Protein AF-A0A1Z9EEB7-F1 (afdb_monomer_lite)

Sequence (178 aa):
MGKLNIPVIPPEELAKLELSEYARPRIEQTQQFAPYGLPSNLDAWDGYPAARERLFAMLSAHATNPISLAGDTHNGWAFNLTNQKGEAVGVEWGTPGVSSPGLENYVPLLPEQMQALLKGASPELVACDTAQRGWTHVTLTPKAATAQWRFVSSVTEPTYQTSAGEPLVSQRNARALG

Secondary structure (DSSP, 8-state):
----BPPPPPHHHHTT----TTHHHHHHHHHHHGGGT-BS-TTSGGG-HHHHHHHHHHHHHH-SS-EEEE-SSSSEEEEEEE-TTS-EEEEEEEPPPSSS--GGGTS---HHHHHHHHHHH-TTEEEEESS-EEEEEEEE-SSEEEEEEEEES-SSSSS--EEE---EEEETTT-S--

Structure (mmCIF, N/CA/C/O backbone):
data_AF-A0A1Z9EEB7-F1
#
_entry.id   AF-A0A1Z9EEB7-F1
#
loop_
_atom_site.group_PDB
_atom_site.id
_atom_site.type_symbol
_atom_site.label_atom_id
_atom_site.label_alt_id
_atom_site.label_comp_id
_atom_site.label_asym_id
_atom_site.label_entity_id
_atom_site.label_seq_id
_atom_site.pdbx_PDB_ins_code
_atom_site.Cartn_x
_atom_site.Cartn_y
_atom_site.Cartn_z
_atom_site.occupancy
_atom_site.B_iso_or_equiv
_atom_site.auth_seq_id
_atom_site.auth_comp_id
_atom_site.auth_asym_id
_atom_site.auth_atom_id
_atom_site.pdbx_PDB_model_num
ATOM 1 N N . MET A 1 1 ? 0.208 -6.322 6.176 1.00 81.88 1 MET A N 1
ATOM 2 C CA . MET A 1 1 ? -0.975 -6.975 6.775 1.00 81.88 1 MET A CA 1
ATOM 3 C C . MET A 1 1 ? -2.195 -6.899 5.878 1.00 81.88 1 MET A C 1
ATOM 5 O O . MET A 1 1 ? -3.100 -7.696 6.104 1.00 81.88 1 MET A O 1
ATOM 9 N N . GLY A 1 2 ? -2.252 -6.035 4.870 1.00 93.88 2 GLY A N 1
ATOM 10 C CA . GLY A 1 2 ? -3.145 -6.243 3.738 1.00 93.88 2 GLY A CA 1
ATOM 11 C C . GLY A 1 2 ? -2.728 -7.466 2.932 1.00 93.88 2 GLY A C 1
ATOM 12 O O . GLY A 1 2 ? -1.558 -7.853 2.978 1.00 93.88 2 GLY A O 1
ATOM 13 N N . LYS A 1 3 ? -3.691 -8.078 2.245 1.00 95.69 3 LYS A N 1
ATOM 14 C CA . LYS A 1 3 ? -3.413 -9.124 1.257 1.00 95.69 3 LYS A CA 1
ATOM 15 C C . LYS A 1 3 ? -3.134 -8.490 -0.094 1.00 95.69 3 LYS A C 1
ATOM 17 O O . LYS A 1 3 ? -4.020 -7.822 -0.635 1.00 95.69 3 LYS A O 1
ATOM 22 N N . LEU A 1 4 ? -1.938 -8.713 -0.630 1.00 97.00 4 LEU A N 1
ATOM 23 C CA . LEU A 1 4 ? -1.597 -8.316 -1.990 1.00 97.00 4 LEU A CA 1
ATOM 24 C C . LEU A 1 4 ? -1.460 -9.568 -2.856 1.00 97.00 4 LEU A C 1
ATOM 26 O O . LEU A 1 4 ? -0.567 -10.392 -2.665 1.00 97.00 4 LEU A O 1
ATOM 30 N N . ASN A 1 5 ? -2.368 -9.712 -3.813 1.00 97.38 5 ASN A N 1
ATOM 31 C CA . ASN A 1 5 ? -2.369 -10.834 -4.737 1.00 97.38 5 ASN A CA 1
ATOM 32 C C . ASN A 1 5 ? -1.617 -10.480 -6.013 1.00 97.38 5 ASN A C 1
ATOM 34 O O . ASN A 1 5 ? -1.536 -9.317 -6.414 1.00 97.38 5 ASN A O 1
ATOM 38 N N . ILE A 1 6 ? -1.110 -11.510 -6.683 1.00 97.12 6 ILE A N 1
ATOM 39 C CA . ILE A 1 6 ? -0.495 -11.360 -7.996 1.00 97.12 6 ILE A CA 1
ATOM 40 C C . ILE A 1 6 ? -1.563 -10.879 -8.995 1.00 97.12 6 ILE A C 1
ATOM 42 O O . ILE A 1 6 ? -2.542 -11.595 -9.222 1.00 97.12 6 ILE A O 1
ATOM 46 N N . PRO A 1 7 ? -1.390 -9.708 -9.633 1.00 97.12 7 PRO A N 1
ATOM 47 C CA . PRO A 1 7 ? -2.295 -9.277 -10.682 1.00 97.12 7 PRO A CA 1
ATOM 48 C C . PRO A 1 7 ? -2.075 -10.074 -11.968 1.00 97.12 7 PRO A C 1
ATOM 50 O O . PRO A 1 7 ? -0.937 -10.355 -12.351 1.00 97.12 7 PRO A O 1
ATOM 53 N N . VAL A 1 8 ? -3.164 -10.369 -12.677 1.00 97.12 8 VAL A N 1
ATOM 54 C CA . VAL A 1 8 ? -3.098 -10.861 -14.057 1.00 97.12 8 VAL A CA 1
ATOM 55 C C . VAL A 1 8 ? -2.808 -9.673 -14.969 1.00 97.12 8 VAL A C 1
ATOM 57 O O . VAL A 1 8 ? -3.620 -8.757 -15.071 1.00 97.12 8 VAL A O 1
ATOM 60 N N . ILE A 1 9 ? -1.662 -9.692 -15.639 1.00 96.62 9 ILE A N 1
ATOM 61 C CA . ILE A 1 9 ? -1.332 -8.753 -16.710 1.00 96.62 9 ILE A CA 1
ATOM 62 C C . ILE A 1 9 ? -1.875 -9.355 -18.013 1.00 96.62 9 ILE A C 1
ATOM 64 O O . ILE A 1 9 ? -1.530 -10.498 -18.326 1.00 96.62 9 ILE A O 1
ATOM 68 N N . PRO A 1 10 ? -2.711 -8.632 -18.782 1.00 95.00 10 PRO A N 1
ATOM 69 C CA . PRO A 1 10 ? -3.207 -9.132 -20.059 1.00 95.00 10 PRO A CA 1
ATOM 70 C C . PRO A 1 10 ? -2.047 -9.555 -20.979 1.00 95.00 10 PRO A C 1
ATOM 72 O O . PRO A 1 10 ? -1.066 -8.809 -21.074 1.00 95.00 10 PRO A O 1
ATOM 75 N N . PRO A 1 11 ? -2.111 -10.722 -21.650 1.00 93.19 11 PRO A N 1
ATOM 76 C CA . PRO A 1 11 ? -1.004 -11.225 -22.468 1.00 93.19 11 PRO A CA 1
ATOM 77 C C . PRO A 1 11 ? -0.512 -10.232 -23.528 1.00 93.19 11 PRO A C 1
ATOM 79 O O . PRO A 1 11 ? 0.687 -10.138 -23.780 1.00 93.19 11 PRO A O 1
ATOM 82 N N . GLU A 1 12 ? -1.423 -9.464 -24.122 1.00 93.62 12 GLU A N 1
ATOM 83 C CA . GLU A 1 12 ? -1.127 -8.423 -25.102 1.00 93.62 12 GLU A CA 1
ATOM 84 C C . GLU A 1 12 ? -0.382 -7.222 -24.512 1.00 93.62 12 GLU A C 1
ATOM 86 O O . GLU A 1 12 ? 0.404 -6.599 -25.220 1.00 93.62 12 GLU A O 1
ATOM 91 N N . GLU A 1 13 ? -0.597 -6.900 -23.235 1.00 93.12 13 GLU A N 1
ATOM 92 C CA . GLU A 1 13 ? 0.159 -5.862 -22.531 1.00 93.12 13 GLU A CA 1
ATOM 93 C C . GLU A 1 13 ? 1.512 -6.409 -22.085 1.00 93.12 13 GLU A C 1
ATOM 95 O O . GLU A 1 13 ? 2.535 -5.769 -22.310 1.00 93.12 13 GLU A O 1
ATOM 100 N N . LEU A 1 14 ? 1.544 -7.635 -21.551 1.00 92.81 14 LEU A N 1
ATOM 101 C CA . LEU A 1 14 ? 2.780 -8.306 -21.152 1.00 92.81 14 LEU A CA 1
ATOM 102 C C . LEU A 1 14 ? 3.762 -8.442 -22.325 1.00 92.81 14 LEU A C 1
ATOM 104 O O . LEU A 1 14 ? 4.956 -8.207 -22.154 1.00 92.81 14 LEU A O 1
ATOM 108 N N . ALA A 1 15 ? 3.264 -8.764 -23.522 1.00 92.62 15 ALA A N 1
ATOM 109 C CA . ALA A 1 15 ? 4.073 -8.882 -24.734 1.00 92.62 15 ALA A CA 1
ATOM 110 C C . ALA A 1 15 ? 4.701 -7.553 -25.197 1.00 92.62 15 ALA A C 1
ATOM 112 O O . ALA A 1 15 ? 5.684 -7.581 -25.933 1.00 92.62 15 ALA A O 1
ATOM 113 N N . LYS A 1 16 ? 4.154 -6.403 -24.778 1.00 93.62 16 LYS A N 1
ATOM 114 C CA . LYS A 1 16 ? 4.695 -5.066 -25.085 1.00 93.62 16 LYS A CA 1
ATOM 115 C C . LYS A 1 16 ? 5.763 -4.613 -24.087 1.00 93.62 16 LYS A C 1
ATOM 117 O O . LYS A 1 16 ? 6.400 -3.590 -24.322 1.00 93.62 16 LYS A O 1
ATOM 122 N N . LEU A 1 17 ? 5.934 -5.316 -22.964 1.00 93.50 17 LEU A N 1
ATOM 123 C CA . LEU A 1 17 ? 6.869 -4.904 -21.921 1.00 93.50 17 LEU A CA 1
ATOM 124 C C . LEU A 1 17 ? 8.312 -5.255 -22.290 1.00 93.50 17 LEU A C 1
ATOM 126 O O . LEU A 1 17 ? 8.677 -6.420 -22.476 1.00 93.50 17 LEU A O 1
ATOM 130 N N . GLU A 1 18 ? 9.165 -4.237 -22.272 1.00 93.88 18 GLU A N 1
ATOM 131 C CA . GLU A 1 18 ? 10.616 -4.395 -22.321 1.00 93.88 18 GLU A CA 1
ATOM 132 C C . GLU A 1 18 ? 11.135 -4.798 -20.933 1.00 93.88 18 GLU A C 1
ATOM 134 O O . GLU A 1 18 ? 11.517 -3.970 -20.106 1.00 93.88 18 GLU A O 1
ATOM 139 N N . LEU A 1 19 ? 11.091 -6.101 -20.648 1.00 95.00 19 LEU A N 1
ATOM 140 C CA . LEU A 1 19 ? 11.578 -6.669 -19.391 1.00 95.00 19 LEU A CA 1
ATOM 141 C C . LEU A 1 19 ? 13.080 -6.955 -19.459 1.00 95.00 19 LEU A C 1
ATOM 143 O O . LEU A 1 19 ? 13.558 -7.579 -20.411 1.00 95.00 19 LEU A O 1
ATOM 147 N N . SER A 1 20 ? 13.798 -6.583 -18.395 1.00 95.06 20 SER A N 1
ATOM 148 C CA . SER A 1 20 ? 15.206 -6.949 -18.211 1.00 95.06 20 SER A CA 1
ATOM 149 C C . SER A 1 20 ? 15.391 -8.469 -18.135 1.00 95.06 20 SER A C 1
ATOM 151 O O . SER A 1 20 ? 14.472 -9.202 -17.757 1.00 95.06 20 SER A O 1
ATOM 153 N N . GLU A 1 21 ? 16.607 -8.950 -18.413 1.00 95.06 21 GLU A N 1
ATOM 154 C CA . GLU A 1 21 ? 16.966 -10.372 -18.253 1.00 95.06 21 GLU A CA 1
ATOM 155 C C . GLU A 1 21 ? 16.696 -10.884 -16.830 1.00 95.06 21 GLU A C 1
ATOM 157 O O . GLU A 1 21 ? 16.342 -12.044 -16.629 1.00 95.06 21 GLU A O 1
ATOM 162 N N . TYR A 1 22 ? 16.807 -9.999 -15.835 1.00 92.06 22 TYR A N 1
ATOM 163 C CA . TYR A 1 22 ? 16.484 -10.312 -14.450 1.00 92.06 22 TYR A CA 1
ATOM 164 C C . TYR A 1 22 ? 14.971 -10.455 -14.212 1.00 92.06 22 TYR A C 1
ATOM 166 O O . TYR A 1 22 ? 14.538 -11.384 -13.521 1.00 92.06 22 TYR A O 1
ATOM 174 N N . ALA A 1 23 ? 14.161 -9.536 -14.745 1.00 94.25 23 ALA A N 1
ATOM 175 C CA . ALA A 1 23 ? 12.726 -9.483 -14.476 1.00 94.25 23 ALA A CA 1
ATOM 176 C C . ALA A 1 23 ? 11.938 -10.525 -15.278 1.00 94.25 23 ALA A C 1
ATOM 178 O O . ALA A 1 23 ? 11.058 -11.181 -14.722 1.00 94.25 23 ALA A O 1
ATOM 179 N N . ARG A 1 24 ? 12.276 -10.724 -16.558 1.00 94.38 24 ARG A N 1
ATOM 180 C CA . ARG A 1 24 ? 11.519 -11.566 -17.498 1.00 94.38 24 ARG A CA 1
ATOM 181 C C . ARG A 1 24 ? 11.135 -12.951 -16.954 1.00 94.38 24 ARG A C 1
ATOM 183 O O . ARG A 1 24 ? 9.934 -13.198 -16.848 1.00 94.38 24 ARG A O 1
ATOM 190 N N . PRO A 1 25 ? 12.072 -13.823 -16.525 1.00 94.69 25 PRO A N 1
ATOM 191 C CA . PRO A 1 25 ? 11.707 -15.165 -16.066 1.00 94.69 25 PRO A CA 1
ATOM 192 C C . PRO A 1 25 ? 10.832 -15.140 -14.805 1.00 94.69 25 PRO A C 1
ATOM 194 O O . PRO A 1 25 ? 9.967 -15.995 -14.630 1.00 94.69 25 PRO A O 1
ATOM 197 N N . ARG A 1 26 ? 11.022 -14.141 -13.930 1.00 93.44 26 ARG A N 1
ATOM 198 C CA . ARG A 1 26 ? 10.228 -13.981 -12.703 1.00 93.44 26 ARG A CA 1
ATOM 199 C C . ARG A 1 26 ? 8.804 -13.554 -13.019 1.00 93.44 26 ARG A C 1
ATOM 201 O O . ARG A 1 26 ? 7.877 -14.096 -12.427 1.00 93.44 26 ARG A O 1
ATOM 208 N N . ILE A 1 27 ? 8.624 -12.610 -13.941 1.00 94.44 27 ILE A N 1
ATOM 209 C CA . ILE A 1 27 ? 7.297 -12.144 -14.345 1.00 94.44 27 ILE A CA 1
ATOM 210 C C . ILE A 1 27 ? 6.548 -13.243 -15.088 1.00 94.44 27 ILE A C 1
ATOM 212 O O . ILE A 1 27 ? 5.412 -13.523 -14.727 1.00 94.44 27 ILE A O 1
ATOM 216 N N . GLU A 1 28 ? 7.179 -13.928 -16.041 1.00 92.94 28 GLU A N 1
ATOM 217 C CA . GLU A 1 28 ? 6.556 -15.050 -16.754 1.00 92.94 28 GLU A CA 1
ATOM 218 C C . GLU A 1 28 ? 6.091 -16.145 -15.787 1.00 92.94 28 GLU A C 1
ATOM 220 O O . GLU A 1 28 ? 4.936 -16.568 -15.839 1.00 92.94 28 GLU A O 1
ATOM 225 N N . GLN A 1 29 ? 6.949 -16.547 -14.844 1.00 92.62 29 GLN A N 1
ATOM 226 C CA . GLN A 1 29 ? 6.586 -17.515 -13.810 1.00 92.62 29 GLN A CA 1
ATOM 227 C C . GLN A 1 29 ? 5.448 -16.999 -12.917 1.00 92.62 29 GLN A C 1
ATOM 229 O O . GLN A 1 29 ? 4.484 -17.714 -12.657 1.00 92.62 29 GLN A O 1
ATOM 234 N N . THR A 1 30 ? 5.533 -15.752 -12.459 1.00 94.00 30 THR A N 1
ATOM 235 C CA . THR A 1 30 ? 4.525 -15.143 -11.580 1.00 94.00 30 THR A CA 1
ATOM 236 C C . THR A 1 30 ? 3.161 -15.047 -12.275 1.00 94.00 30 THR A C 1
ATOM 238 O O . THR A 1 30 ? 2.133 -15.327 -11.662 1.00 94.00 30 THR A O 1
ATOM 241 N N . GLN A 1 31 ? 3.129 -14.740 -13.574 1.00 95.75 31 GLN A N 1
ATOM 242 C CA . GLN A 1 31 ? 1.894 -14.649 -14.358 1.00 95.75 31 GLN A CA 1
ATOM 243 C C . GLN A 1 31 ? 1.206 -16.004 -14.575 1.00 95.75 31 GLN A C 1
ATOM 245 O O . GLN A 1 31 ? -0.016 -16.043 -14.690 1.00 95.75 31 GLN A O 1
ATOM 250 N N . GLN A 1 32 ? 1.935 -17.126 -14.532 1.00 94.75 32 GLN A N 1
ATOM 251 C CA . GLN A 1 32 ? 1.316 -18.462 -14.516 1.00 94.75 32 GLN A CA 1
ATOM 252 C C . GLN A 1 32 ? 0.507 -18.715 -13.234 1.00 94.75 32 GLN A C 1
ATOM 254 O O . GLN A 1 32 ? -0.451 -19.489 -13.249 1.00 94.75 32 GLN A O 1
ATOM 259 N N . PHE A 1 33 ? 0.876 -18.059 -12.131 1.00 93.88 33 PHE A N 1
ATOM 260 C CA . PHE A 1 33 ? 0.217 -18.194 -10.833 1.00 93.88 33 PHE A CA 1
ATOM 261 C C . PHE A 1 33 ? -0.905 -17.176 -10.595 1.00 93.88 33 PHE A C 1
ATOM 263 O O . PHE A 1 33 ? -1.775 -17.411 -9.754 1.00 93.88 33 PHE A O 1
ATOM 270 N N . ALA A 1 34 ? -0.919 -16.073 -11.347 1.00 95.00 34 ALA A N 1
ATOM 271 C CA . ALA A 1 34 ? -1.878 -14.984 -11.185 1.00 95.00 34 ALA A CA 1
ATOM 272 C C . ALA A 1 34 ? -3.362 -15.425 -11.220 1.00 95.00 34 ALA A C 1
ATOM 274 O O . ALA A 1 34 ? -4.117 -14.993 -10.346 1.00 95.00 34 ALA A O 1
ATOM 275 N N . PRO A 1 35 ? -3.807 -16.335 -12.119 1.00 94.62 35 PRO A N 1
ATOM 276 C CA . PRO A 1 35 ? -5.212 -16.761 -12.169 1.00 94.62 35 PRO A CA 1
ATOM 277 C C . PRO A 1 35 ? -5.714 -17.481 -10.910 1.00 94.62 35 PRO A C 1
ATOM 279 O O . PRO A 1 35 ? -6.921 -17.604 -10.717 1.00 94.62 35 PRO A O 1
ATOM 282 N N . TYR A 1 36 ? -4.811 -17.961 -10.052 1.00 95.00 36 TYR A N 1
ATOM 283 C CA . TYR A 1 36 ? -5.161 -18.668 -8.819 1.00 95.00 36 TYR A CA 1
ATOM 284 C C . TYR A 1 36 ? -5.334 -17.731 -7.615 1.00 95.00 36 TYR A C 1
ATOM 286 O O . TYR A 1 36 ? -5.617 -18.209 -6.518 1.00 95.00 36 TYR A O 1
ATOM 294 N N . GLY A 1 37 ? -5.151 -16.415 -7.792 1.00 92.56 37 GLY A N 1
ATOM 295 C CA . GLY A 1 37 ? -5.284 -15.435 -6.710 1.00 92.56 37 GLY A CA 1
ATOM 296 C C . GLY A 1 37 ? -4.270 -15.646 -5.586 1.00 92.56 37 GLY A C 1
ATOM 297 O O . GLY A 1 37 ? -4.585 -15.421 -4.418 1.00 92.56 37 GLY A O 1
ATOM 298 N N . LEU A 1 38 ? -3.077 -16.142 -5.929 1.00 94.81 38 LEU A N 1
ATOM 299 C CA . LEU A 1 38 ? -2.018 -16.392 -4.959 1.00 94.81 38 LEU A CA 1
ATOM 300 C C . LEU A 1 38 ? -1.367 -15.080 -4.496 1.00 94.81 38 LEU A C 1
ATOM 302 O O . LEU A 1 38 ? -1.338 -14.105 -5.259 1.00 94.81 38 LEU A O 1
ATOM 306 N N . PRO A 1 39 ? -0.810 -15.050 -3.273 1.00 94.62 39 PRO A N 1
ATOM 307 C CA . PRO A 1 39 ? -0.166 -13.849 -2.774 1.00 94.62 39 PRO A CA 1
ATOM 308 C C . PRO A 1 39 ? 1.121 -13.509 -3.526 1.00 94.62 39 PRO A C 1
ATOM 310 O O . PRO A 1 39 ? 1.859 -14.399 -3.950 1.00 94.62 39 PRO A O 1
ATOM 313 N N . SER A 1 40 ? 1.417 -12.216 -3.655 1.00 93.00 40 SER A N 1
ATOM 314 C CA . SER A 1 40 ? 2.571 -11.730 -4.419 1.00 93.00 40 SER A CA 1
ATOM 315 C C . SER A 1 40 ? 3.882 -11.711 -3.634 1.00 93.00 40 SER A C 1
ATOM 317 O O . SER A 1 40 ? 4.945 -11.629 -4.244 1.00 93.00 40 SER A O 1
ATOM 319 N N . ASN A 1 41 ? 3.835 -11.757 -2.298 1.00 94.12 41 ASN A N 1
ATOM 320 C CA . ASN A 1 41 ? 5.025 -11.722 -1.450 1.00 94.12 41 ASN A CA 1
ATOM 321 C C . ASN A 1 41 ? 4.890 -12.662 -0.240 1.00 94.12 41 ASN A C 1
ATOM 323 O O . ASN A 1 41 ? 4.218 -12.341 0.737 1.00 94.12 41 ASN A O 1
ATOM 327 N N . LEU A 1 42 ? 5.574 -13.807 -0.286 1.00 94.81 42 LEU A N 1
ATOM 328 C CA . LEU A 1 42 ? 5.576 -14.785 0.810 1.00 94.81 42 LEU A CA 1
ATOM 329 C C . LEU A 1 42 ? 6.511 -14.413 1.972 1.00 94.81 42 LEU A C 1
ATOM 331 O O . LEU A 1 42 ? 6.449 -15.050 3.019 1.00 94.81 42 LEU A O 1
ATOM 335 N N . ASP A 1 43 ? 7.357 -13.396 1.808 1.00 96.31 43 ASP A N 1
ATOM 336 C CA . ASP A 1 43 ? 8.159 -12.837 2.902 1.00 96.31 43 ASP A CA 1
ATOM 337 C C . ASP A 1 43 ? 7.345 -11.840 3.753 1.00 96.31 43 ASP A C 1
ATOM 339 O O . ASP A 1 43 ? 7.626 -11.615 4.928 1.00 96.31 43 ASP A O 1
ATOM 343 N N . ALA A 1 44 ? 6.258 -11.296 3.192 1.00 95.88 44 ALA A N 1
ATOM 344 C CA . ALA A 1 44 ? 5.297 -10.468 3.914 1.00 95.88 44 ALA A CA 1
ATOM 345 C C . ALA A 1 44 ? 4.253 -11.310 4.673 1.00 95.88 44 ALA A C 1
ATOM 347 O O . ALA A 1 44 ? 4.237 -12.538 4.633 1.00 95.88 44 ALA A O 1
ATOM 348 N N . TRP A 1 45 ? 3.310 -10.637 5.344 1.00 95.88 45 TRP A N 1
ATOM 349 C CA . TRP A 1 45 ? 2.219 -11.266 6.112 1.00 95.88 45 TRP A CA 1
ATOM 350 C C . TRP A 1 45 ? 1.385 -12.289 5.332 1.00 95.88 45 TRP A C 1
ATOM 352 O O . TRP A 1 45 ? 0.791 -13.180 5.941 1.00 95.88 45 TRP A O 1
ATOM 362 N N . ASP A 1 46 ? 1.355 -12.166 4.011 1.00 93.12 46 ASP A N 1
ATOM 363 C CA . ASP A 1 46 ? 0.717 -13.100 3.095 1.00 93.12 46 ASP A CA 1
ATOM 364 C C . ASP A 1 46 ? 1.308 -14.523 3.152 1.00 93.12 46 ASP A C 1
ATOM 366 O O . ASP A 1 46 ? 0.581 -15.499 2.966 1.00 93.12 46 ASP A O 1
ATOM 370 N N . GLY A 1 47 ? 2.592 -14.670 3.498 1.00 96.06 47 GLY A N 1
ATOM 371 C CA . GLY A 1 47 ? 3.222 -15.970 3.757 1.00 96.06 47 GLY A CA 1
ATOM 372 C C . GLY A 1 47 ? 2.900 -16.572 5.129 1.00 96.06 47 GLY A C 1
ATOM 373 O O . GLY A 1 47 ? 3.184 -17.745 5.374 1.00 96.06 47 GLY A O 1
ATOM 374 N N . TYR A 1 48 ? 2.271 -15.808 6.032 1.00 97.00 48 TYR A N 1
ATOM 375 C CA . TYR A 1 48 ? 2.051 -16.196 7.432 1.00 97.00 48 TYR A CA 1
ATOM 376 C C . TYR A 1 48 ? 0.577 -16.068 7.873 1.00 97.00 48 TYR A C 1
ATOM 378 O O . TYR A 1 48 ? 0.289 -15.472 8.922 1.00 97.00 48 TYR A O 1
ATOM 386 N N . PRO A 1 49 ? -0.391 -16.665 7.147 1.00 95.25 49 PRO A N 1
ATOM 387 C CA . PRO A 1 49 ? -1.820 -16.433 7.376 1.00 95.25 49 PRO A CA 1
ATOM 388 C C . PRO A 1 49 ? -2.285 -16.836 8.783 1.00 95.25 49 PRO A C 1
ATOM 390 O O . PRO A 1 49 ? -3.072 -16.127 9.405 1.00 95.25 49 PRO A O 1
ATOM 393 N N . ALA A 1 50 ? -1.759 -17.929 9.345 1.00 97.19 50 ALA A N 1
ATOM 394 C CA . ALA A 1 50 ? -2.121 -18.357 10.697 1.00 97.19 50 ALA A CA 1
ATOM 395 C C . ALA A 1 50 ? -1.657 -17.362 11.777 1.00 97.19 50 ALA A C 1
ATOM 397 O O . ALA A 1 50 ? -2.345 -17.169 12.779 1.00 97.19 50 ALA A O 1
ATOM 398 N N . ALA A 1 51 ? -0.491 -16.734 11.595 1.00 98.06 51 ALA A N 1
ATOM 399 C CA . ALA A 1 51 ? -0.006 -15.703 12.509 1.00 98.06 51 ALA A CA 1
ATOM 400 C C . ALA A 1 51 ? -0.826 -14.415 12.370 1.00 98.06 51 ALA A C 1
ATOM 402 O O . ALA A 1 51 ? -1.227 -13.843 13.385 1.00 98.06 51 ALA A O 1
ATOM 403 N N . ARG A 1 52 ? -1.135 -14.016 11.126 1.00 97.69 52 ARG A N 1
ATOM 404 C CA . ARG A 1 52 ? -1.990 -12.862 10.811 1.00 97.69 52 ARG A CA 1
ATOM 405 C C . ARG A 1 52 ? -3.342 -12.963 11.512 1.00 97.69 52 ARG A C 1
ATOM 407 O O . ARG A 1 52 ? -3.728 -12.037 12.216 1.00 97.69 52 ARG A O 1
ATOM 414 N N . GLU A 1 53 ? -4.026 -14.102 11.408 1.00 97.75 53 GLU A N 1
ATOM 415 C CA . GLU A 1 53 ? -5.355 -14.259 12.016 1.00 97.75 53 GLU A CA 1
ATOM 416 C C . GLU A 1 53 ? -5.325 -14.270 13.549 1.00 97.75 53 GLU A C 1
ATOM 418 O O . GLU A 1 53 ? -6.215 -13.700 14.182 1.00 97.75 53 GLU A O 1
ATOM 423 N N . ARG A 1 54 ? -4.286 -14.840 14.179 1.00 98.19 54 ARG A N 1
ATOM 424 C CA . ARG A 1 54 ? -4.125 -14.738 15.643 1.00 98.19 54 ARG A CA 1
ATOM 425 C C . ARG A 1 54 ? -3.956 -13.288 16.088 1.00 98.19 54 ARG A C 1
ATOM 427 O O . ARG A 1 54 ? -4.567 -12.876 17.072 1.00 98.19 54 ARG A O 1
ATOM 434 N N . LEU A 1 55 ? -3.163 -12.506 15.356 1.00 98.19 55 LEU A N 1
ATOM 435 C CA . LEU A 1 55 ? -3.012 -11.077 15.620 1.00 98.19 55 LEU A CA 1
ATOM 436 C C . LEU A 1 55 ? -4.335 -10.329 15.399 1.00 98.19 55 LEU A C 1
ATOM 438 O O . LEU A 1 55 ? -4.716 -9.506 16.227 1.00 98.19 55 LEU A O 1
ATOM 442 N N . PHE A 1 56 ? -5.074 -10.648 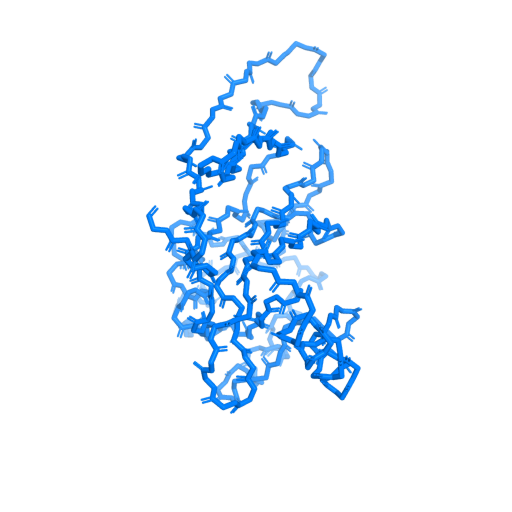14.337 1.00 98.25 56 PHE A N 1
ATOM 443 C CA . PHE A 1 56 ? -6.361 -10.015 14.039 1.00 98.25 56 PHE A CA 1
ATOM 444 C C . PHE A 1 56 ? -7.406 -10.301 15.116 1.00 98.25 56 PHE A C 1
ATOM 446 O O . PHE A 1 56 ? -8.149 -9.393 15.489 1.00 98.25 56 PHE A O 1
ATOM 453 N N . ALA A 1 57 ? -7.435 -11.517 15.666 1.00 98.12 57 ALA A N 1
ATOM 454 C CA . ALA A 1 57 ? -8.292 -11.854 16.798 1.00 98.12 57 ALA A CA 1
ATOM 455 C C . ALA A 1 57 ? -7.964 -10.993 18.031 1.00 98.12 57 ALA A C 1
ATOM 457 O O . ALA A 1 57 ? -8.869 -10.414 18.633 1.00 98.12 57 ALA A O 1
ATOM 458 N N . MET A 1 58 ? -6.675 -10.831 18.357 1.00 98.19 58 MET A N 1
ATOM 459 C CA . MET A 1 58 ? -6.232 -9.976 19.467 1.00 98.19 58 MET A CA 1
ATOM 460 C C . MET A 1 58 ? -6.599 -8.503 19.245 1.00 98.19 58 MET A C 1
ATOM 462 O O . MET A 1 58 ? -7.143 -7.856 20.139 1.00 98.19 58 MET A O 1
ATOM 466 N N . LEU A 1 59 ? -6.348 -7.970 18.047 1.00 97.69 59 LEU A N 1
ATOM 467 C CA . LEU A 1 59 ? -6.698 -6.592 17.700 1.00 97.69 59 LEU A CA 1
ATOM 468 C C . LEU A 1 59 ? -8.210 -6.365 17.766 1.00 97.69 59 LEU A C 1
ATOM 470 O O . LEU A 1 59 ? -8.659 -5.372 18.331 1.00 97.69 59 LEU A O 1
ATOM 474 N N . SER A 1 60 ? -9.000 -7.308 17.254 1.00 95.88 60 SER A N 1
ATOM 475 C CA . SER A 1 60 ? -10.461 -7.209 17.261 1.00 95.88 60 SER A CA 1
ATOM 476 C C . SER A 1 60 ? -11.033 -7.191 18.679 1.00 95.88 60 SER A C 1
ATOM 478 O O . SER A 1 60 ? -11.987 -6.453 18.925 1.00 95.88 60 SER A O 1
ATOM 480 N N . ALA A 1 61 ? -10.438 -7.962 19.596 1.00 96.88 61 ALA A N 1
ATOM 481 C CA . ALA A 1 61 ? -10.866 -8.067 20.989 1.00 96.88 61 ALA A CA 1
ATOM 482 C C . ALA A 1 61 ? -10.441 -6.875 21.861 1.00 96.88 61 ALA A C 1
ATOM 484 O O . ALA A 1 61 ? -11.134 -6.551 22.825 1.00 96.88 61 ALA A O 1
ATOM 485 N N . HIS A 1 62 ? -9.309 -6.232 21.555 1.00 97.06 62 HIS A N 1
ATOM 486 C CA . HIS A 1 62 ? -8.670 -5.298 22.492 1.00 97.06 62 HIS A CA 1
ATOM 487 C C . HIS A 1 62 ? -8.436 -3.885 21.955 1.00 97.06 62 HIS A C 1
ATOM 489 O O . HIS A 1 62 ? -8.177 -2.981 22.747 1.00 97.06 62 HIS A O 1
ATOM 495 N N . ALA A 1 63 ? -8.521 -3.660 20.644 1.00 95.94 63 ALA A N 1
ATOM 496 C CA . ALA A 1 63 ? -8.222 -2.369 20.039 1.00 95.94 63 ALA A CA 1
ATOM 497 C C . ALA A 1 63 ? -9.438 -1.772 19.321 1.00 95.94 63 ALA A C 1
ATOM 499 O O . ALA A 1 63 ? -10.179 -2.444 18.608 1.00 95.94 63 ALA A O 1
ATOM 500 N N . THR A 1 64 ? -9.639 -0.465 19.487 1.00 92.31 64 THR A N 1
ATOM 501 C CA . THR A 1 64 ? -10.777 0.244 18.887 1.00 92.31 64 THR A CA 1
ATOM 502 C C . THR A 1 64 ? -10.559 0.504 17.396 1.00 92.31 64 THR A C 1
ATOM 504 O O . THR A 1 64 ? -11.387 0.101 16.586 1.00 92.31 64 THR A O 1
ATOM 507 N N . ASN A 1 65 ? -9.419 1.111 17.041 1.00 94.75 65 ASN A N 1
ATOM 508 C CA . ASN A 1 65 ? -9.018 1.444 15.670 1.00 94.75 65 ASN A CA 1
ATOM 509 C C . ASN A 1 65 ? -7.567 1.006 15.407 1.00 94.75 65 ASN A C 1
ATOM 511 O O . ASN A 1 65 ? -6.657 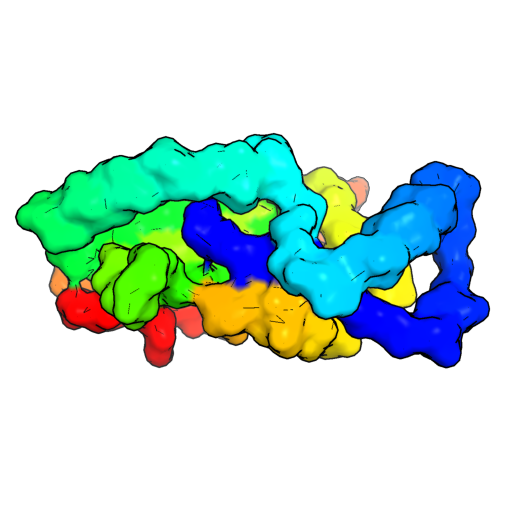1.833 15.492 1.00 94.75 65 ASN A O 1
ATOM 515 N N . PRO A 1 66 ? -7.320 -0.282 15.133 1.00 97.75 66 PRO A N 1
ATOM 516 C CA . PRO A 1 66 ? -5.996 -0.754 14.747 1.00 97.75 66 PRO A CA 1
ATOM 517 C C . PRO A 1 66 ? -5.481 -0.061 13.481 1.00 97.75 66 PRO A C 1
ATOM 519 O O . PRO A 1 66 ? -6.190 0.023 12.476 1.00 97.75 66 PRO A O 1
ATOM 522 N N . ILE A 1 67 ? -4.232 0.399 13.537 1.00 98.12 67 ILE A N 1
ATOM 523 C CA . ILE A 1 67 ? -3.489 0.957 12.405 1.00 98.12 67 ILE A CA 1
ATOM 524 C C . ILE A 1 67 ? -2.167 0.201 12.319 1.00 98.12 67 ILE A C 1
ATOM 526 O O . ILE A 1 67 ? -1.433 0.129 13.306 1.00 98.12 67 ILE A O 1
ATOM 530 N N . SER A 1 68 ? -1.865 -0.353 11.149 1.00 98.31 68 SER A N 1
ATOM 531 C CA . SE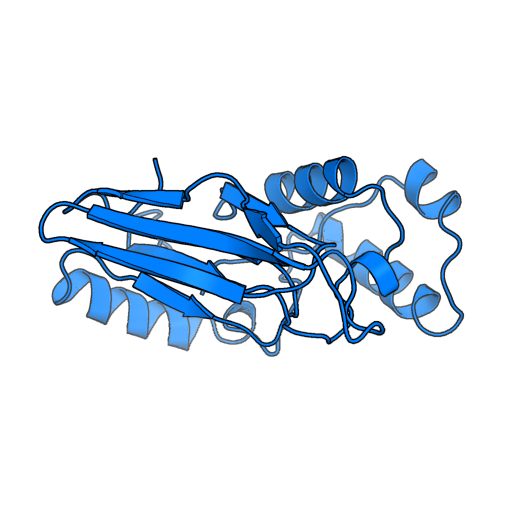R A 1 68 ? -0.564 -0.945 10.844 1.00 98.31 68 SER A CA 1
ATOM 532 C C . SER A 1 68 ? 0.246 0.001 9.962 1.00 98.31 68 SER A C 1
ATOM 534 O O . SER A 1 68 ? -0.271 0.524 8.976 1.00 98.31 68 SER A O 1
ATOM 536 N N . LEU A 1 69 ? 1.504 0.239 10.331 1.00 98.56 69 LEU A N 1
ATOM 537 C CA . LEU A 1 69 ? 2.458 1.004 9.530 1.00 98.56 69 LEU A CA 1
ATOM 538 C C . LEU A 1 69 ? 3.496 0.029 8.979 1.00 98.56 69 LEU A C 1
ATOM 540 O O . LEU A 1 69 ? 4.106 -0.713 9.750 1.00 98.56 69 LEU A O 1
ATOM 544 N N . ALA A 1 70 ? 3.685 0.029 7.664 1.00 98.00 70 ALA A N 1
ATOM 545 C CA . ALA A 1 70 ? 4.554 -0.915 6.970 1.00 98.00 70 ALA A CA 1
ATOM 546 C C . ALA A 1 70 ? 5.534 -0.202 6.027 1.00 98.00 70 ALA A C 1
ATOM 548 O O . ALA A 1 70 ? 5.345 0.961 5.677 1.00 98.00 70 ALA A O 1
ATOM 549 N N . GLY A 1 71 ? 6.577 -0.920 5.612 1.00 96.44 71 GLY A N 1
ATOM 550 C CA . GLY A 1 71 ? 7.588 -0.483 4.646 1.00 96.44 71 GLY A CA 1
ATOM 551 C C . GLY A 1 71 ? 8.084 -1.674 3.827 1.00 96.44 71 GLY A C 1
ATOM 552 O O . GLY A 1 71 ? 7.259 -2.471 3.381 1.00 96.44 71 GLY A O 1
ATOM 553 N N . ASP A 1 72 ? 9.406 -1.803 3.670 1.00 97.00 72 ASP A N 1
ATOM 554 C CA . ASP A 1 72 ? 10.118 -2.908 2.989 1.00 97.00 72 ASP A CA 1
ATOM 555 C C . ASP A 1 72 ? 9.884 -3.008 1.469 1.00 97.00 72 ASP A C 1
ATOM 557 O O . ASP A 1 72 ? 10.815 -2.889 0.685 1.00 97.00 72 ASP A O 1
ATOM 561 N N . THR A 1 73 ? 8.632 -3.081 1.031 1.00 95.81 73 THR A N 1
ATOM 562 C CA . THR A 1 73 ? 8.231 -3.293 -0.377 1.00 95.81 73 THR A CA 1
ATOM 563 C C . THR A 1 73 ? 8.513 -2.128 -1.328 1.00 95.81 73 THR A C 1
ATOM 565 O O . THR A 1 73 ? 8.245 -2.227 -2.521 1.00 95.81 73 THR A O 1
ATOM 568 N N . HIS A 1 74 ? 9.009 -1.004 -0.809 1.00 97.62 74 HIS A N 1
ATOM 569 C CA . HIS A 1 74 ? 9.323 0.194 -1.581 1.00 97.62 74 HIS A CA 1
ATOM 570 C C . HIS A 1 74 ? 8.146 0.754 -2.396 1.00 97.62 74 HIS A C 1
ATOM 572 O O . HIS A 1 74 ? 8.384 1.401 -3.405 1.00 97.62 74 HIS A O 1
ATOM 578 N N . ASN A 1 75 ? 6.890 0.608 -1.992 1.00 97.94 75 ASN A N 1
ATOM 579 C CA . ASN A 1 75 ? 5.756 1.234 -2.683 1.00 97.94 75 ASN A CA 1
ATOM 580 C C . ASN A 1 75 ? 4.721 1.735 -1.669 1.00 97.94 75 ASN A C 1
ATOM 582 O O . ASN A 1 75 ? 4.707 1.307 -0.516 1.00 97.94 75 ASN A O 1
ATOM 586 N N . GLY A 1 76 ? 3.905 2.705 -2.079 1.00 98.25 76 GLY A N 1
ATOM 587 C CA . GLY A 1 76 ? 2.812 3.208 -1.258 1.00 98.25 76 GLY A CA 1
ATOM 588 C C . GLY A 1 76 ? 1.654 2.218 -1.284 1.00 98.25 76 GLY A C 1
ATOM 589 O O . GLY A 1 76 ? 1.179 1.875 -2.365 1.00 98.25 76 GLY A O 1
ATOM 590 N N . TRP A 1 77 ? 1.179 1.785 -0.116 1.00 98.38 77 TRP A N 1
ATOM 591 C CA . TRP A 1 77 ? 0.046 0.862 -0.002 1.00 98.38 77 TRP A CA 1
ATOM 592 C C . TRP A 1 77 ? -0.978 1.334 1.019 1.00 98.38 77 TRP A C 1
ATOM 594 O O . TRP A 1 77 ? -0.614 1.835 2.081 1.00 98.38 77 TRP A O 1
ATOM 604 N N . ALA A 1 78 ? -2.259 1.150 0.726 1.00 98.75 78 ALA A N 1
ATOM 605 C CA . ALA A 1 78 ? -3.339 1.439 1.652 1.00 98.75 78 ALA A CA 1
ATOM 606 C C . ALA A 1 78 ? -4.364 0.309 1.612 1.00 98.75 78 ALA A C 1
ATOM 608 O O . ALA A 1 78 ? -4.945 0.036 0.558 1.00 98.75 78 ALA A O 1
ATOM 609 N N . PHE A 1 79 ? -4.600 -0.325 2.759 1.00 98.69 79 PHE A N 1
ATOM 610 C CA . PHE A 1 79 ? -5.509 -1.463 2.860 1.00 98.69 79 PHE A CA 1
ATOM 611 C C . PHE A 1 79 ? -6.582 -1.263 3.926 1.00 98.69 79 PHE A C 1
ATOM 613 O O . PHE A 1 79 ? -6.304 -0.759 5.017 1.00 98.69 79 PHE A O 1
ATOM 620 N N . ASN A 1 80 ? -7.782 -1.761 3.625 1.00 98.56 80 ASN A N 1
ATOM 621 C CA . ASN A 1 80 ? -8.818 -2.057 4.609 1.00 98.56 80 ASN A CA 1
ATOM 622 C C . ASN A 1 80 ? -8.678 -3.519 5.037 1.00 98.56 80 ASN A C 1
ATOM 624 O O . ASN A 1 80 ? -8.948 -4.433 4.262 1.00 98.56 80 ASN A O 1
ATOM 628 N N . LEU A 1 81 ? -8.228 -3.742 6.270 1.00 98.38 81 LEU A N 1
ATOM 629 C CA . LEU A 1 81 ? -7.883 -5.070 6.765 1.00 98.38 81 LEU A CA 1
ATOM 630 C C . LEU A 1 81 ? -9.136 -5.835 7.176 1.00 98.38 81 LEU A C 1
ATOM 632 O O . LEU A 1 81 ? -9.892 -5.376 8.038 1.00 98.38 81 LEU A O 1
ATOM 636 N N . THR A 1 82 ? -9.301 -7.037 6.625 1.00 97.25 82 THR A N 1
ATOM 637 C CA . THR A 1 82 ? -10.405 -7.933 6.977 1.00 97.25 82 THR A CA 1
ATOM 638 C C . THR A 1 82 ? -9.898 -9.283 7.472 1.00 97.25 82 THR A C 1
ATOM 640 O O . THR A 1 82 ? -8.908 -9.833 6.972 1.00 97.25 82 THR A O 1
ATOM 643 N N . ASN A 1 83 ? -10.561 -9.823 8.495 1.00 95.88 83 ASN A N 1
ATOM 644 C CA . ASN A 1 83 ? -10.304 -11.193 8.937 1.00 95.88 83 ASN A CA 1
ATOM 645 C C . ASN A 1 83 ? -10.913 -12.210 7.959 1.00 95.88 83 ASN A C 1
ATOM 647 O O . ASN A 1 83 ? -11.605 -11.853 7.004 1.00 95.88 83 ASN A O 1
ATOM 651 N N . GLN A 1 84 ? -10.692 -13.502 8.201 1.00 93.75 84 GLN A N 1
ATOM 652 C CA . GLN A 1 84 ? -11.251 -14.567 7.353 1.00 93.75 84 GLN A CA 1
ATOM 653 C C . GLN A 1 84 ? -12.788 -14.587 7.255 1.00 93.75 84 GLN A C 1
ATOM 655 O O . GLN A 1 84 ? -13.323 -15.210 6.342 1.00 93.75 84 GLN A O 1
ATOM 660 N N . LYS A 1 85 ? -13.501 -13.912 8.164 1.00 94.62 85 LYS A N 1
ATOM 661 C CA . LYS A 1 85 ? -14.966 -13.779 8.143 1.00 94.62 85 LYS A CA 1
ATOM 662 C C . LYS A 1 85 ? -15.446 -12.539 7.378 1.00 94.62 85 LYS A C 1
ATOM 664 O O . LYS A 1 85 ? -16.649 -12.320 7.291 1.00 94.62 85 LYS A O 1
ATOM 669 N N . GLY A 1 86 ? -14.529 -11.726 6.846 1.00 94.69 86 GLY A N 1
ATOM 670 C CA . GLY A 1 86 ? -14.844 -10.457 6.186 1.00 94.69 86 GLY A CA 1
ATOM 671 C C . GLY A 1 86 ? -15.138 -9.307 7.155 1.00 94.69 86 GLY A C 1
ATOM 672 O O . GLY A 1 86 ? -15.637 -8.267 6.735 1.00 94.69 86 GLY A O 1
ATOM 673 N N . GLU A 1 87 ? -14.847 -9.466 8.448 1.00 96.06 87 GLU A N 1
ATOM 674 C CA . GLU A 1 87 ? -15.075 -8.422 9.449 1.00 96.06 87 GLU A CA 1
ATOM 675 C C . GLU A 1 87 ? -13.909 -7.424 9.448 1.00 96.06 87 GLU A C 1
ATOM 677 O O . GLU A 1 87 ? -12.739 -7.816 9.377 1.00 96.06 87 GLU A O 1
ATOM 682 N N . ALA A 1 88 ? -14.225 -6.130 9.561 1.00 97.38 88 ALA A N 1
ATOM 683 C CA . ALA A 1 88 ? -13.230 -5.063 9.583 1.00 97.38 88 ALA A CA 1
ATOM 684 C C . ALA A 1 88 ? -12.362 -5.122 10.852 1.00 97.38 88 ALA A C 1
ATOM 686 O O . ALA A 1 88 ? -12.854 -5.054 11.987 1.00 97.38 88 ALA A O 1
ATOM 687 N N . VAL A 1 89 ? -11.048 -5.197 10.648 1.00 98.19 89 VAL A N 1
ATOM 688 C CA . VAL A 1 89 ? -10.045 -5.251 11.717 1.00 98.19 89 VAL A CA 1
ATOM 689 C C . VAL A 1 89 ? -9.403 -3.889 11.924 1.00 98.19 89 VAL A C 1
ATOM 691 O O . VAL A 1 89 ? -9.225 -3.470 13.063 1.00 98.19 89 VAL A O 1
ATOM 694 N N . GLY A 1 90 ? -9.079 -3.177 10.850 1.00 98.25 90 GLY A N 1
ATOM 695 C CA . GLY A 1 90 ? -8.380 -1.901 10.908 1.00 98.25 90 GLY A CA 1
ATOM 696 C C . GLY A 1 90 ? -7.851 -1.497 9.541 1.00 98.25 90 GLY A C 1
ATOM 697 O O . GLY A 1 90 ? -8.289 -2.015 8.517 1.00 98.25 90 GLY A O 1
ATOM 698 N N . VAL A 1 91 ? -6.875 -0.596 9.530 1.00 98.69 91 VAL A N 1
ATOM 699 C CA . VAL A 1 91 ? -6.257 -0.108 8.291 1.00 98.69 91 VAL A CA 1
ATOM 700 C C . VAL A 1 91 ? -4.757 -0.353 8.297 1.00 98.69 91 VAL A C 1
ATOM 702 O O . VAL A 1 91 ? -4.128 -0.427 9.355 1.00 98.69 91 VAL A O 1
ATOM 705 N N . GLU A 1 92 ? -4.172 -0.463 7.112 1.00 98.69 92 GLU A N 1
ATOM 706 C CA . GLU A 1 92 ? -2.723 -0.470 6.935 1.00 98.69 92 GLU A CA 1
ATOM 707 C C . GLU A 1 92 ? -2.283 0.621 5.968 1.00 98.69 92 GLU A C 1
ATOM 709 O O . GLU A 1 92 ? -2.903 0.813 4.921 1.00 98.69 92 GLU A O 1
ATOM 714 N N . TRP A 1 93 ? -1.169 1.270 6.308 1.00 98.75 93 TRP A N 1
ATOM 715 C CA . TRP A 1 93 ? -0.443 2.177 5.432 1.00 98.75 93 TRP A CA 1
ATOM 716 C C . TRP A 1 93 ? 0.992 1.688 5.233 1.00 98.75 93 TRP A C 1
ATOM 718 O O . TRP A 1 93 ? 1.810 1.711 6.154 1.00 98.75 93 TRP A O 1
ATOM 728 N N . GLY A 1 94 ? 1.291 1.251 4.013 1.00 98.19 94 GLY A N 1
ATOM 729 C CA . GLY A 1 94 ? 2.641 0.998 3.530 1.00 98.19 94 GLY A CA 1
ATOM 730 C C . GLY A 1 94 ? 3.275 2.292 3.035 1.00 98.19 94 GLY A C 1
ATOM 731 O O . GLY A 1 94 ? 2.689 3.001 2.211 1.00 98.19 94 GLY A O 1
ATOM 732 N N . THR A 1 95 ? 4.459 2.612 3.551 1.00 98.44 95 THR A N 1
ATOM 733 C CA . THR A 1 95 ? 5.226 3.772 3.105 1.00 98.44 95 THR A CA 1
ATOM 734 C C . THR A 1 95 ? 5.990 3.461 1.822 1.00 98.44 95 THR A C 1
ATOM 736 O O . THR A 1 95 ? 6.585 2.382 1.725 1.00 98.44 95 THR A O 1
ATOM 739 N N . PRO A 1 96 ? 6.062 4.406 0.863 1.00 98.06 96 PRO A N 1
ATOM 740 C CA . PRO A 1 96 ? 7.028 4.296 -0.218 1.00 98.06 96 PRO A CA 1
ATOM 741 C C . PRO A 1 96 ? 8.448 4.228 0.352 1.00 98.06 96 PRO A C 1
ATOM 743 O O . PRO A 1 96 ? 8.717 4.661 1.478 1.00 98.06 96 PRO A O 1
ATOM 746 N N . GLY A 1 97 ? 9.366 3.693 -0.445 1.00 97.81 97 GLY A N 1
ATOM 747 C CA . GLY A 1 97 ? 10.785 3.766 -0.138 1.00 97.81 97 GLY A CA 1
ATOM 748 C C . GLY A 1 97 ? 11.284 5.204 -0.263 1.00 97.81 97 GLY A C 1
ATOM 749 O O . GLY A 1 97 ? 10.829 5.966 -1.121 1.00 97.81 97 GLY A O 1
ATOM 750 N N . VAL A 1 98 ? 12.246 5.551 0.590 1.00 97.38 98 VAL A N 1
ATOM 751 C CA . VAL A 1 98 ? 12.875 6.878 0.583 1.00 97.38 98 VAL A CA 1
ATOM 752 C C . VAL A 1 98 ? 13.680 7.079 -0.700 1.00 97.38 98 VAL A C 1
ATOM 754 O O . VAL A 1 98 ? 13.548 8.110 -1.349 1.00 97.38 98 VAL A O 1
ATOM 757 N N . SER A 1 99 ? 14.474 6.077 -1.087 1.00 96.31 99 SER A N 1
ATOM 758 C CA . SER A 1 99 ? 15.325 6.122 -2.284 1.00 96.31 99 SER A CA 1
ATOM 759 C C . SER A 1 99 ? 15.350 4.824 -3.090 1.00 96.31 99 SER A C 1
ATOM 761 O O . SER A 1 99 ? 15.636 4.863 -4.283 1.00 96.31 99 SER A O 1
ATOM 763 N N . SER A 1 100 ? 15.040 3.680 -2.475 1.00 96.56 100 SER A N 1
ATOM 764 C CA . SER A 1 100 ? 15.057 2.385 -3.156 1.00 96.56 100 SER A CA 1
ATOM 765 C C . SER A 1 100 ? 14.028 2.299 -4.295 1.00 96.56 100 SER A C 1
ATOM 767 O O . SER A 1 100 ? 12.914 2.816 -4.130 1.00 96.56 100 SER A O 1
ATOM 769 N N . PRO A 1 101 ? 14.357 1.608 -5.404 1.00 93.81 101 PRO A N 1
ATOM 770 C CA . PRO A 1 101 ? 13.448 1.428 -6.536 1.00 93.81 101 PRO A CA 1
ATOM 771 C C . PRO A 1 101 ? 12.203 0.634 -6.127 1.00 93.81 101 PRO A C 1
ATOM 773 O O . PRO A 1 101 ? 12.295 -0.285 -5.307 1.00 93.81 101 PRO A O 1
ATOM 776 N N . GLY A 1 102 ? 11.049 0.994 -6.688 1.00 94.25 102 GLY A N 1
ATOM 777 C CA . GLY A 1 102 ? 9.800 0.262 -6.508 1.00 94.25 102 GLY A CA 1
ATOM 778 C C . GLY A 1 102 ? 9.497 -0.692 -7.666 1.00 94.25 102 GLY A C 1
ATOM 779 O O . GLY A 1 102 ? 10.343 -0.970 -8.524 1.00 94.25 102 GLY A O 1
ATOM 780 N N . LEU A 1 103 ? 8.262 -1.200 -7.682 1.00 94.81 103 LEU A N 1
ATOM 781 C CA . LEU A 1 103 ? 7.751 -2.137 -8.684 1.00 94.81 103 LEU A CA 1
ATOM 782 C C . LEU A 1 103 ? 7.932 -1.666 -10.139 1.00 94.81 103 LEU A C 1
ATOM 784 O O . LEU A 1 103 ? 8.157 -2.501 -11.016 1.00 94.81 103 LEU A O 1
ATOM 788 N N . GLU A 1 104 ? 7.892 -0.358 -10.395 1.00 94.06 104 GLU A N 1
ATOM 789 C CA . GLU A 1 104 ? 8.056 0.251 -11.720 1.00 94.06 104 GLU A CA 1
ATOM 790 C C . GLU A 1 104 ? 9.382 -0.111 -12.407 1.00 94.06 104 GLU A C 1
ATOM 792 O O . GLU A 1 104 ? 9.458 -0.143 -13.632 1.00 94.06 104 GLU A O 1
ATOM 797 N N . ASN A 1 105 ? 10.417 -0.448 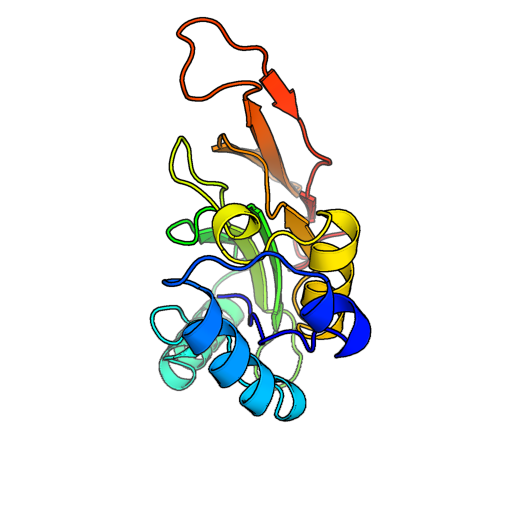-11.629 1.00 92.88 105 ASN A N 1
ATOM 798 C CA . ASN A 1 105 ? 11.716 -0.875 -12.155 1.00 92.88 105 ASN A CA 1
ATOM 799 C C . ASN A 1 105 ? 11.739 -2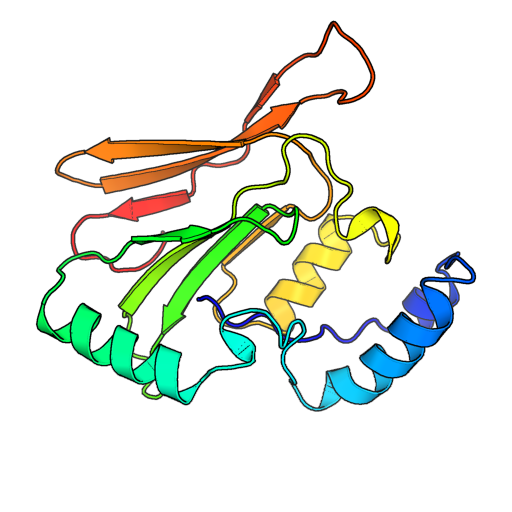.348 -12.605 1.00 92.88 105 ASN A C 1
ATOM 801 O O . ASN A 1 105 ? 12.672 -2.774 -13.288 1.00 92.88 105 ASN A O 1
ATOM 805 N N . TYR A 1 106 ? 10.738 -3.137 -12.215 1.00 92.50 106 TYR A N 1
ATOM 806 C CA . TYR A 1 106 ? 10.650 -4.568 -12.521 1.00 92.50 106 TYR A CA 1
ATOM 807 C C . TYR A 1 106 ? 9.529 -4.880 -13.511 1.00 92.50 106 TYR A C 1
ATOM 809 O O . TYR A 1 106 ? 9.664 -5.802 -14.315 1.00 92.50 106 TYR A O 1
ATOM 817 N N . VAL A 1 107 ? 8.436 -4.115 -13.460 1.00 94.12 107 VAL A N 1
ATOM 818 C CA . VAL A 1 107 ? 7.297 -4.227 -14.373 1.00 94.12 107 VAL A CA 1
ATOM 819 C C . VAL A 1 107 ? 6.967 -2.830 -14.902 1.00 94.12 107 VAL A C 1
ATOM 821 O O . VAL A 1 107 ? 6.268 -2.081 -14.217 1.00 94.12 107 VAL A O 1
ATOM 824 N N . PRO A 1 108 ? 7.450 -2.463 -16.104 1.00 93.06 108 PRO A N 1
ATOM 825 C CA . PRO A 1 108 ? 7.341 -1.106 -16.637 1.00 93.06 108 PRO A CA 1
ATOM 826 C C . PRO A 1 108 ? 5.957 -0.839 -17.256 1.00 93.06 108 PRO A C 1
ATOM 828 O O . PRO A 1 108 ? 5.839 -0.416 -18.403 1.00 93.06 108 PRO A O 1
ATOM 831 N N . LEU A 1 109 ? 4.893 -1.121 -16.501 1.00 94.56 109 LEU A N 1
ATOM 832 C CA . LEU A 1 109 ? 3.532 -0.700 -16.831 1.00 94.56 109 LEU A CA 1
ATOM 833 C C . LEU A 1 109 ? 3.314 0.751 -16.405 1.00 94.56 109 LEU A C 1
ATOM 835 O O . LEU A 1 109 ? 3.936 1.234 -15.456 1.00 94.56 109 LEU A O 1
ATOM 839 N N . LEU A 1 110 ? 2.375 1.431 -17.067 1.00 94.62 110 LEU A N 1
ATOM 840 C CA . LEU A 1 110 ? 1.954 2.753 -16.615 1.00 94.62 110 LEU A CA 1
ATOM 841 C C . LEU A 1 110 ? 1.388 2.655 -15.186 1.00 94.62 110 LEU A C 1
ATOM 843 O O . LEU A 1 110 ? 0.651 1.703 -14.893 1.00 94.62 110 LEU A O 1
ATOM 847 N N . PRO A 1 111 ? 1.683 3.621 -14.295 1.00 94.44 111 PRO A N 1
ATOM 848 C CA . PRO A 1 111 ? 1.227 3.568 -12.912 1.00 94.44 111 PRO A CA 1
ATOM 849 C C . PRO A 1 111 ? -0.284 3.368 -12.770 1.00 94.44 111 PRO A C 1
ATOM 851 O O . PRO A 1 111 ? -0.696 2.546 -11.956 1.00 94.44 111 PRO A O 1
ATOM 854 N N . GLU A 1 112 ? -1.125 4.032 -13.574 1.00 95.88 112 GLU A N 1
ATOM 855 C CA . GLU A 1 112 ? -2.580 3.854 -13.466 1.00 95.88 112 GLU A CA 1
ATOM 856 C C . GLU A 1 112 ? -3.026 2.438 -13.857 1.00 95.88 112 GLU A C 1
ATOM 858 O O . GLU A 1 112 ? -3.921 1.871 -13.227 1.00 95.88 112 GLU A O 1
ATOM 863 N N . GLN A 1 113 ? -2.380 1.839 -14.862 1.00 96.81 113 GLN A N 1
ATOM 864 C CA . GLN A 1 113 ? -2.660 0.464 -15.278 1.00 96.81 113 GLN A CA 1
ATOM 865 C C . GLN A 1 113 ? -2.270 -0.522 -14.175 1.00 96.81 113 GLN A C 1
ATOM 867 O O . GLN A 1 113 ? -3.071 -1.378 -13.800 1.00 96.81 113 GLN A O 1
ATOM 872 N N . MET A 1 114 ? -1.069 -0.374 -13.609 1.00 97.06 114 MET A N 1
ATOM 873 C CA . MET A 1 114 ? -0.601 -1.228 -12.517 1.00 97.06 114 MET A CA 1
ATOM 874 C C . MET A 1 114 ? -1.509 -1.111 -11.284 1.00 97.06 114 MET A C 1
ATOM 876 O O . MET A 1 114 ? -1.905 -2.125 -10.707 1.00 97.06 114 MET A O 1
ATOM 880 N N . GLN A 1 115 ? -1.907 0.109 -10.911 1.00 97.50 115 GLN A N 1
ATOM 881 C CA . GLN A 1 115 ? -2.847 0.340 -9.812 1.00 97.50 115 GLN A CA 1
ATOM 882 C C . GLN A 1 115 ? -4.189 -0.363 -10.052 1.00 97.50 115 GLN A C 1
ATOM 884 O O . GLN A 1 115 ? -4.704 -1.025 -9.149 1.00 97.50 115 GLN A O 1
ATOM 889 N N . ALA A 1 116 ? -4.751 -0.255 -11.260 1.00 97.88 116 ALA A N 1
ATOM 890 C CA . ALA A 1 116 ? -6.014 -0.902 -11.605 1.00 97.88 116 ALA A CA 1
ATOM 891 C C . ALA A 1 116 ? -5.924 -2.432 -11.491 1.00 97.88 116 ALA A C 1
ATOM 893 O O . ALA A 1 116 ? -6.804 -3.057 -10.895 1.00 97.88 116 ALA A O 1
ATOM 894 N N . LEU A 1 117 ? -4.843 -3.029 -12.000 1.00 97.81 117 LEU A N 1
ATOM 895 C CA . LEU A 1 117 ? -4.625 -4.473 -11.934 1.00 97.81 117 LEU A CA 1
ATOM 896 C C . LEU A 1 117 ? -4.449 -4.969 -10.491 1.00 97.81 117 LEU A C 1
ATOM 898 O O . LEU A 1 117 ? -5.086 -5.946 -10.094 1.00 97.81 117 LEU A O 1
ATOM 902 N N . LEU A 1 118 ? -3.634 -4.283 -9.682 1.00 98.06 118 LEU A N 1
ATOM 903 C CA . LEU A 1 118 ? -3.396 -4.657 -8.283 1.00 98.06 118 LEU A CA 1
ATOM 904 C C . LEU A 1 118 ? -4.672 -4.562 -7.445 1.00 98.06 118 LEU A C 1
ATOM 906 O O . LEU A 1 118 ? -4.974 -5.483 -6.685 1.00 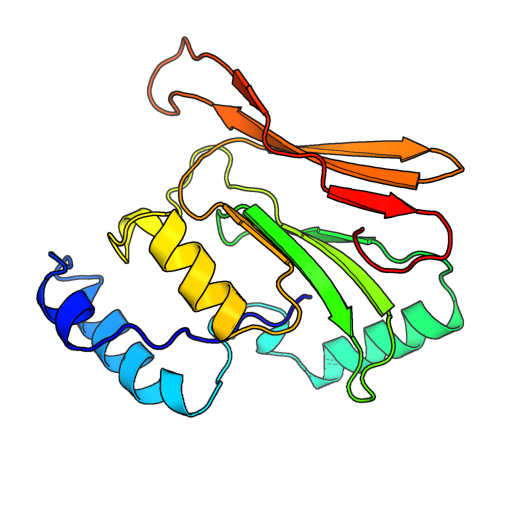98.06 118 LEU A O 1
ATOM 910 N N . LYS A 1 119 ? -5.447 -3.484 -7.614 1.00 97.94 119 LYS A N 1
ATOM 911 C CA . LYS A 1 119 ? -6.737 -3.309 -6.932 1.00 97.94 119 LYS A CA 1
ATOM 912 C C . LYS A 1 119 ? -7.769 -4.339 -7.389 1.00 97.94 119 LYS A C 1
ATOM 914 O O . LYS A 1 119 ? -8.531 -4.834 -6.567 1.00 97.94 119 LYS A O 1
ATOM 919 N N . GLY A 1 120 ? -7.773 -4.698 -8.674 1.00 97.44 120 GLY A N 1
ATOM 920 C CA . GLY A 1 120 ? -8.640 -5.752 -9.206 1.00 97.44 120 GLY A CA 1
ATOM 921 C C . GLY A 1 120 ? -8.322 -7.138 -8.635 1.00 97.44 120 GLY A C 1
ATOM 922 O O . GLY A 1 120 ? -9.233 -7.922 -8.384 1.00 97.44 120 GLY A O 1
ATOM 923 N N . ALA A 1 121 ? -7.043 -7.429 -8.387 1.00 97.62 121 ALA A N 1
ATOM 924 C CA . ALA A 1 121 ? -6.604 -8.705 -7.826 1.00 97.62 121 ALA A CA 1
ATOM 925 C C . ALA A 1 121 ? -6.701 -8.776 -6.291 1.00 97.62 121 ALA A C 1
ATOM 927 O O . ALA A 1 121 ? -6.782 -9.874 -5.734 1.00 97.62 121 ALA A O 1
ATOM 928 N N . SER A 1 122 ? -6.688 -7.628 -5.605 1.00 97.69 122 SER A N 1
ATOM 929 C CA . SER A 1 122 ? -6.524 -7.531 -4.148 1.00 97.69 122 SER A CA 1
ATOM 930 C C . SER A 1 122 ? -7.697 -6.780 -3.500 1.00 97.69 122 SER A C 1
ATOM 932 O O . SER A 1 122 ? -7.635 -5.559 -3.368 1.00 97.69 122 SER A O 1
ATOM 934 N N . PRO A 1 123 ? -8.754 -7.477 -3.036 1.00 94.75 123 PRO A N 1
ATOM 935 C CA . PRO A 1 123 ? -9.975 -6.836 -2.529 1.00 94.75 123 PRO A CA 1
ATOM 936 C C . PRO A 1 123 ? -9.781 -5.880 -1.341 1.00 94.75 123 PRO A C 1
ATOM 938 O O . PRO A 1 123 ? -10.581 -4.970 -1.148 1.00 94.75 123 PRO A O 1
ATOM 941 N N . GLU A 1 124 ? -8.738 -6.083 -0.531 1.00 96.81 124 GLU A N 1
ATOM 942 C CA . GLU A 1 124 ? -8.425 -5.212 0.611 1.00 96.81 124 GLU A CA 1
ATOM 943 C C . GLU A 1 124 ? -7.713 -3.911 0.192 1.00 96.81 124 GLU A C 1
ATOM 945 O O . GLU A 1 124 ? -7.667 -2.966 0.982 1.00 96.81 124 GLU A O 1
ATOM 950 N N . LEU A 1 125 ? -7.131 -3.849 -1.014 1.00 98.38 125 LEU A N 1
ATOM 951 C CA . LEU A 1 125 ? -6.304 -2.733 -1.475 1.00 98.38 125 LEU A CA 1
ATOM 952 C C . LEU A 1 125 ? -7.176 -1.575 -1.967 1.00 98.38 125 LEU A C 1
ATOM 954 O O . LEU A 1 125 ? -7.820 -1.656 -3.013 1.00 98.38 125 LEU A O 1
ATOM 958 N N . VAL A 1 126 ? -7.150 -0.452 -1.251 1.00 97.88 126 VAL A N 1
ATOM 959 C CA . VAL A 1 126 ? -7.969 0.719 -1.602 1.00 97.88 126 VAL A CA 1
ATOM 960 C C . VAL A 1 126 ? -7.198 1.763 -2.405 1.00 97.88 126 VAL A C 1
ATOM 962 O O . VAL A 1 126 ? -7.767 2.393 -3.302 1.00 97.88 126 VAL A O 1
ATOM 965 N N . ALA A 1 127 ? -5.900 1.913 -2.143 1.00 98.25 127 ALA A N 1
ATOM 966 C CA . ALA A 1 127 ? -5.017 2.813 -2.875 1.00 98.25 127 ALA A CA 1
ATOM 967 C C . ALA A 1 127 ? -3.583 2.277 -2.886 1.00 98.25 127 ALA A C 1
ATOM 969 O O . ALA A 1 127 ? -3.143 1.632 -1.932 1.00 98.25 127 ALA A O 1
ATOM 970 N N . CYS A 1 128 ? -2.843 2.583 -3.945 1.00 98.25 128 CYS A N 1
ATOM 971 C CA . CYS A 1 128 ? -1.414 2.326 -4.020 1.00 98.25 128 CYS A CA 1
ATOM 972 C C . CYS A 1 128 ? -0.711 3.369 -4.889 1.00 98.25 128 CYS A C 1
ATOM 974 O O . CYS A 1 128 ? -1.318 3.950 -5.784 1.00 98.25 128 CYS A O 1
ATOM 976 N N . ASP A 1 129 ? 0.577 3.574 -4.626 1.00 98.06 129 ASP A N 1
ATOM 977 C CA . ASP A 1 129 ? 1.495 4.264 -5.525 1.00 98.06 129 ASP A CA 1
ATOM 978 C C . ASP A 1 129 ? 2.692 3.349 -5.787 1.00 98.06 129 ASP A C 1
ATOM 980 O O . ASP A 1 129 ? 3.473 3.014 -4.887 1.00 98.06 129 ASP A O 1
ATOM 984 N N . THR A 1 130 ? 2.807 2.915 -7.038 1.00 96.94 130 THR A N 1
ATOM 985 C CA . THR A 1 130 ? 3.795 1.924 -7.450 1.00 96.94 130 THR A CA 1
ATOM 986 C C . THR A 1 130 ? 5.011 2.535 -8.138 1.00 96.94 130 THR A C 1
ATOM 988 O O . THR A 1 130 ? 5.680 1.792 -8.839 1.00 96.94 130 THR A O 1
ATOM 991 N N . ALA A 1 131 ? 5.266 3.846 -8.006 1.00 96.44 131 ALA A N 1
ATOM 992 C CA . ALA A 1 131 ? 6.286 4.527 -8.813 1.00 96.44 131 ALA A CA 1
ATOM 993 C C . ALA A 1 131 ? 7.090 5.614 -8.075 1.00 96.44 131 ALA A C 1
ATOM 995 O O . ALA A 1 131 ? 8.283 5.784 -8.312 1.00 96.44 131 ALA A O 1
ATOM 996 N N . GLN A 1 132 ? 6.470 6.382 -7.183 1.00 97.69 132 GLN A N 1
ATOM 997 C CA . GLN A 1 132 ? 7.074 7.584 -6.604 1.00 97.69 132 GLN A CA 1
ATOM 998 C C . GLN A 1 132 ? 7.782 7.302 -5.282 1.00 97.69 132 GLN A C 1
ATOM 1000 O O . GLN A 1 132 ? 7.360 6.438 -4.516 1.00 97.69 132 GLN A O 1
ATOM 1005 N N . ARG A 1 133 ? 8.868 8.029 -4.988 1.00 98.25 133 ARG A N 1
ATOM 1006 C CA . ARG A 1 133 ? 9.693 7.881 -3.768 1.00 98.25 133 ARG A CA 1
ATOM 1007 C C . ARG A 1 133 ? 9.394 8.951 -2.742 1.00 98.25 133 ARG A C 1
ATOM 1009 O O . ARG A 1 133 ? 8.977 10.042 -3.112 1.00 98.25 133 ARG A O 1
ATOM 1016 N N . GLY A 1 134 ? 9.626 8.648 -1.468 1.00 98.19 134 GLY A N 1
ATOM 1017 C CA . GLY A 1 134 ? 9.458 9.602 -0.377 1.00 98.19 134 GLY A CA 1
ATOM 1018 C C . GLY A 1 134 ? 9.102 8.931 0.946 1.00 98.19 134 GLY A C 1
ATOM 1019 O O . GLY A 1 134 ? 9.737 7.957 1.338 1.00 98.19 134 GLY A O 1
ATOM 1020 N N . TRP A 1 135 ? 8.117 9.467 1.666 1.00 98.38 135 TRP A N 1
ATOM 1021 C CA . TRP A 1 135 ? 7.734 8.986 2.997 1.00 98.38 135 TRP A CA 1
ATOM 1022 C C . TRP A 1 135 ? 6.234 9.137 3.253 1.00 98.38 135 TRP A C 1
ATOM 1024 O O . TRP A 1 135 ? 5.511 9.780 2.496 1.00 98.38 135 TRP A O 1
ATOM 1034 N N . THR A 1 136 ? 5.753 8.571 4.356 1.00 98.62 136 THR A N 1
ATOM 1035 C CA . THR A 1 136 ? 4.366 8.749 4.806 1.00 98.62 136 THR A CA 1
ATOM 1036 C C . THR A 1 136 ? 4.314 9.724 5.971 1.00 98.62 136 THR A C 1
ATOM 1038 O O . THR A 1 136 ? 4.989 9.528 6.980 1.00 98.62 136 THR A O 1
ATOM 1041 N N . HIS A 1 137 ? 3.490 10.763 5.859 1.00 98.50 137 HIS A N 1
ATOM 1042 C CA . HIS A 1 137 ? 3.166 11.637 6.980 1.00 98.50 137 HIS A CA 1
ATOM 1043 C C . HIS A 1 137 ? 1.862 11.161 7.627 1.00 98.50 137 HIS A C 1
ATOM 1045 O O . HIS A 1 137 ? 0.815 11.166 6.981 1.00 98.50 137 HIS A O 1
ATOM 1051 N N . VAL A 1 138 ? 1.928 10.749 8.897 1.00 98.50 138 VAL A N 1
ATOM 1052 C CA . VAL A 1 138 ? 0.762 10.324 9.682 1.00 98.50 138 VAL A CA 1
ATOM 1053 C C . VAL A 1 138 ? 0.383 11.409 10.683 1.00 98.50 138 VAL A C 1
ATOM 1055 O O . VAL A 1 138 ? 1.211 11.849 11.475 1.00 98.50 138 VAL A O 1
ATOM 1058 N N . THR A 1 139 ? -0.880 11.824 10.669 1.00 98.56 139 THR A N 1
ATOM 1059 C CA . THR A 1 139 ? -1.466 12.738 11.654 1.00 98.56 139 THR A CA 1
ATOM 1060 C C . THR A 1 139 ? -2.547 12.009 12.440 1.00 98.56 139 THR A C 1
ATOM 1062 O O . THR A 1 139 ? -3.503 11.493 11.862 1.00 98.56 139 THR A O 1
ATOM 1065 N N . LEU A 1 140 ? -2.407 11.979 13.766 1.00 97.94 140 LEU A N 1
ATOM 1066 C CA . LEU A 1 140 ? -3.372 11.360 14.672 1.00 97.94 140 LEU A CA 1
ATOM 1067 C C . LEU A 1 140 ? -4.087 12.433 15.485 1.00 97.94 140 LEU A C 1
ATOM 1069 O O . LEU A 1 140 ? -3.463 13.294 16.101 1.00 97.94 140 LEU A O 1
ATOM 1073 N N . THR A 1 141 ? -5.409 12.347 15.523 1.00 97.88 141 THR A N 1
ATOM 1074 C CA . THR A 1 141 ? -6.263 13.179 16.370 1.00 97.88 141 THR A CA 1
ATOM 1075 C C . THR A 1 141 ? -7.211 12.282 17.164 1.00 97.88 141 THR A C 1
ATOM 1077 O O . THR A 1 141 ? -7.417 11.123 16.797 1.00 97.88 141 THR A O 1
ATOM 1080 N N . PRO A 1 142 ? -7.892 12.800 18.201 1.00 96.75 142 PRO A N 1
ATOM 1081 C CA . PRO A 1 142 ? -8.931 12.033 18.886 1.00 96.75 142 PRO A CA 1
ATOM 1082 C C . PRO A 1 142 ? -10.102 11.592 17.989 1.00 96.75 142 PRO A C 1
ATOM 1084 O O . PRO A 1 142 ? -10.892 10.746 18.405 1.00 96.75 142 PRO A O 1
ATOM 1087 N N . LYS A 1 143 ? -10.267 12.187 16.796 1.00 97.56 143 LYS A N 1
ATOM 1088 C CA . LYS A 1 143 ? -11.399 11.929 15.889 1.00 97.56 143 LYS A CA 1
ATOM 1089 C C . LYS A 1 143 ? -11.034 11.087 14.671 1.00 97.56 143 LYS A C 1
ATOM 1091 O O . LYS A 1 143 ? -11.905 10.393 14.162 1.00 97.56 143 LYS A O 1
ATOM 1096 N N . ALA A 1 144 ? -9.793 11.151 14.208 1.00 97.69 144 ALA A N 1
ATOM 1097 C CA . ALA A 1 144 ? -9.362 10.490 12.986 1.00 97.69 144 ALA A CA 1
ATOM 1098 C C . ALA A 1 144 ? -7.849 10.280 12.968 1.00 97.69 144 ALA A C 1
ATOM 1100 O O . ALA A 1 144 ? -7.095 11.023 13.607 1.00 97.69 144 ALA A O 1
ATOM 1101 N N . ALA A 1 145 ? -7.434 9.301 12.178 1.00 98.31 145 ALA A N 1
ATOM 1102 C CA . ALA A 1 145 ? -6.061 9.097 11.770 1.00 98.31 145 ALA A CA 1
ATOM 1103 C C . ALA A 1 145 ? -5.966 9.304 10.257 1.00 98.31 145 ALA A C 1
ATOM 1105 O O . ALA A 1 145 ? -6.754 8.727 9.508 1.00 98.31 145 ALA A O 1
ATOM 1106 N N . THR A 1 146 ? -5.005 10.109 9.822 1.00 98.62 146 THR A N 1
ATOM 1107 C CA . THR A 1 146 ? -4.775 10.411 8.409 1.00 98.62 146 THR A CA 1
ATOM 1108 C C . THR A 1 146 ? -3.351 10.039 8.043 1.00 98.62 146 THR A C 1
ATOM 1110 O O . THR A 1 146 ? -2.420 10.479 8.716 1.00 98.62 146 THR A O 1
ATOM 1113 N N . ALA A 1 147 ? -3.174 9.289 6.963 1.00 98.62 147 ALA A N 1
ATOM 1114 C CA . ALA A 1 147 ? -1.891 9.142 6.293 1.00 98.62 147 ALA A CA 1
ATOM 1115 C C . ALA A 1 147 ? -1.898 9.906 4.976 1.00 98.62 147 ALA A C 1
ATOM 1117 O O . ALA A 1 147 ? -2.907 9.967 4.282 1.00 98.62 147 ALA A O 1
ATOM 1118 N N . GLN A 1 148 ? -0.760 10.479 4.615 1.00 98.56 148 GLN A N 1
ATOM 1119 C CA . GLN A 1 148 ? -0.577 11.086 3.309 1.00 98.56 148 GLN A CA 1
ATOM 1120 C C . GLN A 1 148 ? 0.836 10.786 2.829 1.00 98.56 148 GLN A C 1
ATOM 1122 O O . GLN A 1 148 ? 1.811 11.094 3.524 1.00 98.56 148 GLN A O 1
ATOM 1127 N N . TRP A 1 149 ? 0.956 10.190 1.647 1.00 98.69 149 TRP A N 1
ATOM 1128 C CA . TRP A 1 149 ? 2.261 10.024 1.024 1.00 98.69 149 TRP A CA 1
ATOM 1129 C C . TRP A 1 149 ? 2.813 11.392 0.627 1.00 98.69 149 TRP A C 1
ATOM 1131 O O . TRP A 1 149 ? 2.099 12.271 0.133 1.00 98.69 149 TRP A O 1
ATOM 1141 N N . ARG A 1 150 ? 4.090 11.592 0.922 1.00 98.56 150 ARG A N 1
ATOM 1142 C CA . ARG A 1 150 ? 4.898 12.724 0.496 1.00 98.56 150 ARG A CA 1
ATOM 1143 C C . ARG A 1 150 ? 5.914 12.186 -0.481 1.00 98.56 150 ARG A C 1
ATOM 1145 O O . ARG A 1 150 ? 6.615 11.231 -0.150 1.00 98.56 150 ARG A O 1
ATOM 1152 N N . PHE A 1 151 ? 5.982 12.798 -1.651 1.00 98.56 151 PHE A N 1
ATOM 1153 C CA . PHE A 1 151 ? 6.879 12.362 -2.705 1.00 98.56 151 PHE A CA 1
ATOM 1154 C C . PHE A 1 151 ? 7.994 13.367 -2.931 1.00 98.56 151 PHE A C 1
ATOM 1156 O O . PHE A 1 151 ? 7.835 14.553 -2.638 1.00 98.56 151 PHE A O 1
ATOM 1163 N N . VAL A 1 152 ? 9.112 12.881 -3.457 1.00 98.38 152 VAL A N 1
ATOM 1164 C CA . VAL A 1 152 ? 10.241 13.688 -3.915 1.00 98.38 152 VAL A CA 1
ATOM 1165 C C . VAL A 1 152 ? 10.391 13.548 -5.426 1.00 98.38 152 VAL A C 1
ATOM 1167 O O . VAL A 1 152 ? 10.228 12.466 -5.982 1.00 98.38 152 VAL A O 1
ATOM 1170 N N . SER A 1 153 ? 10.710 14.655 -6.091 1.00 97.81 153 SER A N 1
ATOM 1171 C CA . SER A 1 153 ? 10.929 14.695 -7.550 1.00 97.81 153 SER A CA 1
ATOM 1172 C C . SER A 1 153 ? 12.247 14.059 -7.996 1.00 97.81 153 SER A C 1
ATOM 1174 O O . SER A 1 153 ? 12.386 13.709 -9.164 1.00 97.81 153 SER A O 1
ATOM 1176 N N . SER A 1 154 ? 13.214 13.907 -7.090 1.00 97.06 154 SER A N 1
ATOM 1177 C CA . SER A 1 154 ? 14.473 13.217 -7.358 1.00 97.06 154 SER A CA 1
ATOM 1178 C C . SER A 1 154 ? 15.021 12.578 -6.087 1.00 97.06 154 SER A C 1
ATOM 1180 O O . SER A 1 154 ? 14.861 13.117 -4.992 1.00 97.06 154 SER A O 1
ATOM 1182 N N . VAL A 1 155 ? 15.680 11.431 -6.259 1.00 96.69 155 VAL A N 1
ATOM 1183 C CA . VAL A 1 155 ? 16.455 10.733 -5.219 1.00 96.69 155 VAL A CA 1
ATOM 1184 C C . VAL A 1 155 ? 17.957 10.738 -5.507 1.00 96.69 155 VAL A C 1
ATOM 1186 O O . VAL A 1 155 ? 18.741 10.259 -4.692 1.00 96.69 155 VAL A O 1
ATOM 1189 N N . THR A 1 156 ? 18.361 11.260 -6.667 1.00 96.94 156 THR A N 1
ATOM 1190 C CA . THR A 1 156 ? 19.761 11.329 -7.112 1.00 96.94 156 THR A CA 1
ATOM 1191 C C . THR A 1 156 ? 20.317 12.747 -7.075 1.00 96.94 156 THR A C 1
ATOM 1193 O O . THR A 1 156 ? 21.531 12.917 -7.101 1.00 96.94 156 THR A O 1
ATOM 1196 N N . GLU A 1 157 ? 19.449 13.758 -6.986 1.00 97.75 157 GLU A N 1
ATOM 1197 C CA . GLU A 1 157 ? 19.836 15.165 -6.905 1.00 97.75 157 GLU A CA 1
ATOM 1198 C C . GLU A 1 157 ? 19.749 15.685 -5.462 1.00 97.75 157 GLU A C 1
ATOM 1200 O O . GLU A 1 157 ? 18.804 15.355 -4.740 1.00 97.75 157 GLU A O 1
ATOM 1205 N N . PRO A 1 158 ? 20.685 16.550 -5.028 1.00 95.06 158 PRO A N 1
ATOM 1206 C CA . PRO A 1 158 ? 20.656 17.133 -3.686 1.00 95.06 158 PRO A CA 1
ATOM 1207 C C . PRO A 1 158 ? 19.500 18.125 -3.496 1.00 95.06 158 PRO A C 1
ATOM 1209 O O . PRO A 1 158 ? 19.042 18.335 -2.373 1.00 95.06 158 PRO A O 1
ATOM 1212 N N . THR A 1 159 ? 19.025 18.731 -4.587 1.00 97.50 159 THR A N 1
ATOM 1213 C CA . THR A 1 159 ? 17.880 19.643 -4.597 1.00 97.50 159 THR A CA 1
ATOM 1214 C C . THR A 1 159 ? 16.691 18.940 -5.230 1.00 97.50 159 THR A C 1
ATOM 1216 O O . THR A 1 159 ? 16.749 18.529 -6.386 1.00 97.50 159 THR A O 1
ATOM 1219 N N . TYR A 1 160 ? 15.592 18.852 -4.488 1.00 97.50 160 TYR A N 1
ATOM 1220 C CA . TYR A 1 160 ? 14.346 18.251 -4.945 1.00 97.50 160 TYR A CA 1
ATOM 1221 C C . TYR A 1 160 ? 13.150 19.070 -4.459 1.00 97.50 160 TYR A C 1
ATOM 1223 O O . TYR A 1 160 ? 13.194 19.759 -3.440 1.00 97.50 160 TYR A O 1
ATOM 1231 N N . GLN A 1 161 ? 12.056 18.977 -5.201 1.00 98.38 161 GLN A N 1
ATOM 1232 C CA . GLN A 1 161 ? 10.736 19.438 -4.781 1.00 98.38 161 GLN A CA 1
ATOM 1233 C C . GLN A 1 161 ? 9.953 18.298 -4.139 1.00 98.38 161 GLN A C 1
ATOM 1235 O O . GLN A 1 161 ? 10.156 17.133 -4.500 1.00 98.38 161 GLN A O 1
ATOM 1240 N N . THR A 1 162 ? 9.040 18.653 -3.233 1.00 98.19 162 THR A N 1
ATOM 1241 C CA . THR A 1 162 ? 8.109 17.715 -2.610 1.00 98.19 162 THR A CA 1
ATOM 1242 C C . THR A 1 162 ? 6.691 17.910 -3.131 1.00 98.19 162 THR A C 1
ATOM 1244 O O . THR A 1 162 ? 6.256 19.029 -3.401 1.00 98.19 162 THR A O 1
ATOM 1247 N N . SER A 1 163 ? 5.958 16.810 -3.253 1.00 98.38 163 SER A N 1
ATOM 1248 C CA . SER A 1 163 ? 4.523 16.805 -3.533 1.00 98.38 163 SER A CA 1
ATOM 1249 C C . SER A 1 163 ? 3.797 15.909 -2.527 1.00 98.38 163 SER A C 1
ATOM 1251 O O . SER A 1 163 ? 4.417 15.235 -1.698 1.00 98.38 163 SER A O 1
ATOM 1253 N N . ALA A 1 164 ? 2.468 15.945 -2.541 1.00 97.88 164 ALA A N 1
ATOM 1254 C CA . ALA A 1 164 ? 1.629 15.166 -1.644 1.00 97.88 164 ALA A CA 1
ATOM 1255 C C . ALA A 1 164 ? 0.582 14.396 -2.447 1.00 97.88 164 ALA A C 1
ATOM 1257 O O . ALA A 1 164 ? -0.045 14.969 -3.334 1.00 97.88 164 ALA A O 1
ATOM 1258 N N . GLY A 1 165 ? 0.391 13.121 -2.110 1.00 96.75 165 GLY A N 1
ATOM 1259 C CA . GLY A 1 165 ? -0.757 12.351 -2.584 1.00 96.75 165 GLY A CA 1
ATOM 1260 C C . GLY A 1 165 ? -2.042 12.727 -1.843 1.00 96.75 165 GLY A C 1
ATOM 1261 O O . GLY A 1 165 ? -2.025 13.525 -0.902 1.00 96.75 165 GLY A O 1
ATOM 1262 N N . GLU A 1 166 ? -3.155 12.113 -2.231 1.00 97.00 166 GLU A N 1
ATOM 1263 C CA . GLU A 1 166 ? -4.429 12.278 -1.529 1.00 97.00 166 GLU A CA 1
ATOM 1264 C C . GLU A 1 166 ? -4.352 11.760 -0.078 1.00 97.00 166 GLU A C 1
ATOM 1266 O O . GLU A 1 166 ? -3.637 10.791 0.206 1.00 97.00 166 GLU A O 1
ATOM 1271 N N . PRO A 1 167 ? -5.049 12.403 0.875 1.00 98.00 167 PRO A N 1
ATOM 1272 C CA . PRO A 1 167 ? -5.096 11.934 2.251 1.00 98.00 167 PRO A CA 1
ATOM 1273 C C . PRO A 1 167 ? -5.930 10.651 2.374 1.00 98.00 167 PRO A C 1
ATOM 1275 O O . PRO A 1 167 ? -7.067 10.570 1.920 1.00 98.00 167 PRO A O 1
ATOM 1278 N N . LEU A 1 168 ? -5.376 9.663 3.069 1.00 98.38 168 LEU A N 1
ATOM 1279 C CA . LEU A 1 168 ? -6.010 8.398 3.422 1.00 98.38 168 LEU A CA 1
ATOM 1280 C C . LEU A 1 168 ? -6.502 8.498 4.866 1.00 98.38 168 LEU A C 1
ATOM 1282 O O . LEU A 1 168 ? -5.694 8.508 5.798 1.00 98.38 168 LEU A O 1
ATOM 1286 N N . VAL A 1 169 ? -7.815 8.606 5.066 1.00 98.50 169 VAL A N 1
ATOM 1287 C CA . VAL A 1 169 ? -8.403 8.925 6.374 1.00 98.50 169 VAL A CA 1
ATOM 1288 C C . VAL A 1 169 ? -9.149 7.723 6.943 1.00 98.50 169 VAL A C 1
ATOM 1290 O O . VAL A 1 169 ? -9.995 7.135 6.284 1.00 98.50 169 VAL A O 1
ATOM 1293 N N . SER A 1 170 ? -8.878 7.386 8.203 1.00 98.31 170 SER A N 1
ATOM 1294 C CA . SER A 1 170 ? -9.714 6.495 9.010 1.00 98.31 170 SER A CA 1
ATOM 1295 C C . SER A 1 170 ? -10.332 7.295 10.150 1.00 98.31 170 SER A C 1
ATOM 1297 O O . SER A 1 170 ? -9.638 7.745 11.067 1.00 98.31 170 SER A O 1
ATOM 1299 N N . GLN A 1 171 ? -11.657 7.421 10.143 1.00 97.94 171 GLN A N 1
ATOM 1300 C CA . GLN A 1 171 ? -12.394 8.029 11.251 1.00 97.94 171 GLN A CA 1
ATOM 1301 C C . GLN A 1 171 ? -12.350 7.131 12.497 1.00 97.94 171 GLN A C 1
ATOM 1303 O O . GLN A 1 171 ? -12.181 5.906 12.417 1.00 97.94 171 GLN A O 1
ATOM 1308 N N . ARG A 1 172 ? -12.519 7.724 13.681 1.00 96.38 172 ARG A N 1
ATOM 1309 C CA . ARG A 1 172 ? -12.667 6.989 14.943 1.00 96.38 172 ARG A CA 1
ATOM 1310 C C . ARG A 1 172 ? -13.797 5.959 14.819 1.00 96.38 172 ARG A C 1
ATOM 1312 O O . ARG A 1 172 ? -14.881 6.288 14.355 1.00 96.38 172 ARG A O 1
ATOM 1319 N N . ASN A 1 173 ? -13.543 4.734 15.271 1.00 95.56 173 ASN A N 1
ATOM 1320 C CA . ASN A 1 173 ? -14.431 3.567 15.211 1.00 95.56 173 ASN A CA 1
ATOM 1321 C C . ASN A 1 173 ? -14.744 3.027 13.801 1.00 95.56 173 ASN A C 1
ATOM 1323 O O . ASN A 1 173 ? -15.466 2.041 13.706 1.00 95.56 173 ASN A O 1
ATOM 1327 N N . ALA A 1 174 ? -14.216 3.619 12.721 1.00 96.31 174 ALA A N 1
ATOM 1328 C CA . ALA A 1 174 ? -14.506 3.148 11.364 1.00 96.31 174 ALA A CA 1
ATOM 1329 C C . ALA A 1 174 ? -13.815 1.818 11.026 1.00 96.31 174 ALA A C 1
ATOM 1331 O O . ALA A 1 174 ? -14.382 1.010 10.299 1.00 96.31 174 ALA A O 1
ATOM 1332 N N . ARG A 1 175 ? -12.588 1.603 11.534 1.00 96.94 175 ARG A N 1
ATOM 1333 C CA . ARG A 1 175 ? -11.703 0.472 11.170 1.00 96.94 175 ARG A CA 1
ATOM 1334 C C . ARG A 1 175 ? -11.521 0.278 9.652 1.00 96.94 175 ARG A C 1
ATOM 1336 O O . ARG A 1 175 ? -11.188 -0.814 9.208 1.00 96.94 175 ARG A O 1
ATOM 1343 N N . ALA A 1 176 ? -11.729 1.336 8.879 1.00 97.50 176 ALA A N 1
ATOM 1344 C CA . ALA A 1 176 ? -11.640 1.359 7.430 1.00 97.50 176 ALA A CA 1
ATOM 1345 C C . ALA A 1 176 ? -11.307 2.782 6.967 1.00 97.50 176 ALA A C 1
ATOM 1347 O O . ALA A 1 176 ? -11.587 3.762 7.666 1.00 97.50 176 ALA A O 1
ATOM 1348 N N . LEU A 1 177 ? -10.711 2.869 5.785 1.00 97.44 177 LEU A N 1
ATOM 1349 C CA . LEU A 1 177 ? -10.453 4.095 5.049 1.00 97.44 177 LEU A CA 1
ATOM 1350 C C . LEU A 1 177 ? -11.733 4.553 4.344 1.00 97.44 177 LEU A C 1
ATOM 1352 O O . LEU A 1 177 ? -12.461 3.718 3.797 1.00 97.44 177 LEU A O 1
ATOM 1356 N N . GLY A 1 178 ? -11.989 5.863 4.364 1.00 82.44 178 GLY A N 1
ATOM 1357 C CA . GLY A 1 178 ? -13.153 6.501 3.745 1.00 82.44 178 GLY A CA 1
ATOM 1358 C C . GLY A 1 178 ? -12.983 7.998 3.554 1.00 82.44 178 GLY A C 1
ATOM 1359 O O . GLY A 1 178 ? -12.156 8.601 4.277 1.00 82.44 178 GLY A O 1
#

pLDDT: mean 96.34, std 2.39, range [81.88, 98.75]

Radius of gyration: 16.93 Å; chains: 1; bounding box: 36×38×48 Å

Foldseek 3Di:
DAFWFQFQDPPVRVVVDPADPVQVVVNVVSNVCRVVLQGPDLVDCSVVLVVVQVVLVVQVVPPQADEAEAEDQQKWFKFQDAHPVRDTRHIYTYWHAQQDAFPCNNTVDDQVVVQVRRCVSGVGTDDIGGGFHRTWDWDDDPFKIKIKHKGWPDPPDPDTDIDIDDIFMDTGNRSHTD